Protein AF-A0AAE9PRA8-F1 (afdb_monomer_lite)

Secondary structure (DSSP, 8-state):
-THHHHHHHHHHHHHHHHH--SHHHHHHHHHHHHHHHHH---HHHIIIIITT-GGGHHHHHHHHHHHHHHHHHTTPPPSS---SSGGGGGGG-STTHHHHHHHHHHHHHHHHHHHHHH-------------S--SHHHHHHHHHHTTS-------------

Foldseek 3Di:
DQLLLLLLLLLLLLLCLVQPDDPVSNVQSVVQSVCCAAVVDCVCSCVVPCVVFVVLVVLSVVLSVVLVVQCVVVVQDFQDDDRHHPVSLVRRPDPCSVSNVVSSVSSSNSSSVCCNVVPGPPPPDDDPPPDPPPPPVVVVVVVVVVPDPPDDDDDDDDDDD

pLDDT: mean 77.86, std 20.16, range [32.25, 95.75]

InterPro domains:
  IPR036259 MFS transporter superfamily [SSF103473] (8-128)
  IPR050558 Phosphotransferase System Sugar-Specific Components [PTHR30175] (1-130)

Organism: Paenibacillus polymyxa (NCBI:txid1406)

Structure (mmCIF, N/CA/C/O backbone):
data_AF-A0AAE9PRA8-F1
#
_entry.id   AF-A0AAE9PRA8-F1
#
loop_
_atom_site.group_PDB
_atom_site.id
_atom_site.type_symbol
_atom_site.label_atom_id
_atom_site.label_alt_id
_atom_site.label_comp_id
_atom_site.label_asym_id
_atom_site.label_entity_id
_atom_site.label_seq_id
_atom_site.pdbx_PDB_ins_code
_atom_site.Cartn_x
_atom_site.Cartn_y
_atom_site.Cartn_z
_atom_site.occupancy
_atom_site.B_iso_or_equiv
_atom_site.auth_seq_id
_atom_site.auth_comp_id
_atom_site.auth_asym_id
_atom_site.auth_atom_id
_atom_site.pdbx_PDB_model_num
ATOM 1 N N . MET A 1 1 ? 10.529 -6.399 -6.259 1.00 77.62 1 MET A N 1
ATOM 2 C CA . MET A 1 1 ? 10.956 -4.999 -6.008 1.00 77.62 1 MET A CA 1
ATOM 3 C C . MET A 1 1 ? 10.429 -4.559 -4.649 1.00 77.62 1 MET A C 1
ATOM 5 O O . MET A 1 1 ? 9.271 -4.841 -4.365 1.00 77.62 1 MET A O 1
ATOM 9 N N . TRP A 1 2 ? 11.243 -3.905 -3.815 1.00 82.50 2 TRP A N 1
ATOM 10 C CA . TRP A 1 2 ? 10.888 -3.576 -2.422 1.00 82.50 2 TRP A CA 1
ATOM 11 C C . TRP A 1 2 ? 9.671 -2.641 -2.296 1.00 82.50 2 TRP A C 1
ATOM 13 O O . TRP A 1 2 ? 8.846 -2.818 -1.404 1.00 82.50 2 TRP A O 1
ATOM 23 N N . VAL A 1 3 ? 9.508 -1.708 -3.240 1.00 87.56 3 VAL A N 1
ATOM 24 C CA . VAL A 1 3 ? 8.434 -0.701 -3.228 1.00 87.56 3 VAL A CA 1
ATOM 25 C C . VAL A 1 3 ? 7.022 -1.310 -3.270 1.00 87.56 3 VAL A C 1
ATOM 27 O O . VAL A 1 3 ? 6.061 -0.672 -2.872 1.00 87.56 3 VAL A O 1
ATOM 30 N N . MET A 1 4 ? 6.853 -2.563 -3.710 1.00 90.88 4 MET A N 1
ATOM 31 C CA . MET A 1 4 ? 5.522 -3.188 -3.744 1.00 90.88 4 MET A CA 1
ATOM 32 C C . MET A 1 4 ? 4.983 -3.515 -2.354 1.00 90.88 4 MET A C 1
ATOM 34 O O . MET A 1 4 ? 3.768 -3.505 -2.166 1.00 90.88 4 MET A O 1
ATOM 38 N N . GLY A 1 5 ? 5.864 -3.752 -1.376 1.00 91.31 5 GLY A N 1
ATOM 39 C CA . GLY A 1 5 ? 5.463 -3.998 0.010 1.00 91.31 5 GLY A CA 1
ATOM 40 C C . GLY A 1 5 ? 4.891 -2.753 0.692 1.00 91.31 5 GLY A C 1
ATOM 41 O O . GLY A 1 5 ? 3.954 -2.860 1.478 1.00 91.31 5 GLY A O 1
ATOM 42 N N . THR A 1 6 ? 5.384 -1.561 0.354 1.00 92.00 6 THR A N 1
ATOM 43 C CA . THR A 1 6 ? 4.848 -0.304 0.899 1.00 92.00 6 THR A CA 1
ATOM 44 C C . THR A 1 6 ? 3.493 0.038 0.275 1.00 92.00 6 THR A C 1
ATOM 46 O O . THR A 1 6 ? 2.578 0.449 0.983 1.00 92.00 6 THR A O 1
ATOM 49 N N . TYR A 1 7 ? 3.292 -0.235 -1.019 1.00 93.06 7 TYR A N 1
ATOM 50 C CA . TYR A 1 7 ? 1.962 -0.145 -1.633 1.00 93.06 7 TYR A CA 1
ATOM 51 C C . TYR A 1 7 ? 0.985 -1.186 -1.067 1.00 93.06 7 TYR A C 1
ATOM 53 O O . TYR A 1 7 ? -0.191 -0.882 -0.878 1.00 93.06 7 TYR A O 1
ATOM 61 N N . ALA A 1 8 ? 1.458 -2.381 -0.703 1.00 94.56 8 ALA A N 1
ATOM 62 C CA . ALA A 1 8 ? 0.638 -3.374 -0.007 1.00 94.56 8 ALA A CA 1
ATOM 63 C C . ALA A 1 8 ? 0.164 -2.863 1.368 1.00 94.56 8 ALA A C 1
ATOM 65 O O . ALA A 1 8 ? -1.005 -3.018 1.722 1.00 94.56 8 ALA A O 1
ATOM 66 N N . GLN A 1 9 ? 1.034 -2.174 2.118 1.00 93.38 9 GLN A N 1
ATOM 67 C CA . GLN A 1 9 ? 0.670 -1.501 3.374 1.00 93.38 9 GLN A CA 1
ATOM 68 C C . GLN A 1 9 ? -0.420 -0.439 3.169 1.00 93.38 9 GLN A C 1
ATOM 70 O O . GLN A 1 9 ? -1.373 -0.374 3.948 1.00 93.38 9 GLN A O 1
ATOM 75 N N . MET A 1 10 ? -0.324 0.353 2.098 1.00 94.00 10 MET A N 1
ATOM 76 C CA . MET A 1 10 ? -1.370 1.312 1.720 1.00 94.00 10 MET A CA 1
ATOM 77 C C . MET A 1 10 ? -2.682 0.583 1.374 1.00 94.00 10 MET A C 1
ATOM 79 O O . MET A 1 10 ? -3.748 0.981 1.837 1.00 94.00 10 MET A O 1
ATOM 83 N N . GLY A 1 11 ? -2.618 -0.537 0.649 1.00 93.81 11 GLY A N 1
ATOM 84 C CA . GLY A 1 11 ? -3.783 -1.386 0.377 1.00 93.81 11 GLY A CA 1
ATOM 85 C C . GLY A 1 11 ? -4.446 -1.932 1.640 1.00 93.81 11 GLY A C 1
ATOM 86 O O . GLY A 1 11 ? -5.670 -1.922 1.748 1.00 93.81 11 GLY A O 1
ATOM 87 N N . VAL A 1 12 ? -3.663 -2.326 2.644 1.00 94.19 12 VAL A N 1
ATOM 88 C CA . VAL A 1 12 ? -4.204 -2.701 3.957 1.00 94.19 12 VAL A CA 1
ATOM 89 C C . VAL A 1 12 ? -4.916 -1.530 4.628 1.00 94.19 12 VAL A C 1
ATOM 91 O O . VAL A 1 12 ? -6.031 -1.715 5.111 1.00 94.19 12 VAL A O 1
ATOM 94 N N . ALA A 1 13 ? -4.324 -0.332 4.639 1.00 93.12 13 ALA A N 1
ATOM 95 C CA . ALA A 1 13 ? -4.971 0.855 5.204 1.00 93.12 13 ALA A CA 1
ATOM 96 C C . ALA A 1 13 ? -6.310 1.161 4.502 1.00 93.12 13 ALA A C 1
ATOM 98 O O . ALA A 1 13 ? -7.318 1.412 5.163 1.00 93.12 13 ALA A O 1
ATOM 99 N N . LEU A 1 14 ? -6.360 1.024 3.174 1.00 94.69 14 LEU A N 1
ATOM 100 C CA . LEU A 1 14 ? -7.593 1.156 2.396 1.00 94.69 14 LEU A CA 1
ATOM 101 C C . LEU A 1 14 ? -8.627 0.067 2.742 1.00 94.69 14 LEU A C 1
ATOM 103 O O . LEU A 1 14 ? -9.808 0.364 2.932 1.00 94.69 14 LEU A O 1
ATOM 107 N N . GLY A 1 15 ? -8.194 -1.189 2.880 1.00 93.00 15 GLY A N 1
ATOM 108 C CA . GLY A 1 15 ? -9.060 -2.297 3.288 1.00 93.00 15 GLY A CA 1
ATOM 109 C C . GLY A 1 15 ? -9.658 -2.094 4.684 1.00 93.00 15 GLY A C 1
ATOM 110 O O . GLY A 1 15 ? -10.845 -2.352 4.896 1.00 93.00 15 GLY A O 1
ATOM 111 N N . ILE A 1 16 ? -8.868 -1.562 5.623 1.00 91.44 16 ILE A N 1
ATOM 112 C CA . ILE A 1 16 ? -9.327 -1.200 6.971 1.00 91.44 16 ILE A CA 1
ATOM 113 C C . ILE A 1 16 ? -10.340 -0.065 6.906 1.00 91.44 16 ILE A C 1
ATOM 115 O O . ILE A 1 16 ? -11.380 -0.161 7.548 1.00 91.44 16 ILE A O 1
ATOM 119 N N . PHE A 1 17 ? -10.094 0.978 6.111 1.00 92.56 17 PHE A N 1
ATOM 120 C CA . PHE A 1 17 ? -11.048 2.076 5.939 1.00 92.56 17 PHE A CA 1
ATOM 121 C C . PHE A 1 17 ? -12.438 1.578 5.501 1.00 92.56 17 PHE A C 1
ATOM 123 O O . PHE A 1 17 ? -13.455 2.017 6.047 1.00 92.56 17 PHE A O 1
ATOM 130 N N . ILE A 1 18 ? -12.484 0.620 4.570 1.00 92.38 18 ILE A N 1
ATOM 131 C CA . ILE A 1 18 ? -13.737 0.031 4.075 1.00 92.38 18 ILE A CA 1
ATOM 132 C C . ILE A 1 18 ? -14.394 -0.855 5.143 1.00 92.38 18 ILE A C 1
ATOM 134 O O . ILE A 1 18 ? -15.606 -0.780 5.355 1.00 92.38 18 ILE A O 1
ATOM 138 N N . LYS A 1 19 ? -13.609 -1.699 5.820 1.00 89.44 19 LYS A N 1
ATOM 139 C CA . LYS A 1 19 ? -14.121 -2.738 6.726 1.00 89.44 19 LYS A CA 1
ATOM 140 C C . LYS A 1 19 ? -14.400 -2.244 8.152 1.00 89.44 19 LYS A C 1
ATOM 142 O O . LYS A 1 19 ? -15.236 -2.837 8.835 1.00 89.44 19 LYS A O 1
ATOM 147 N N . ALA A 1 20 ? -13.729 -1.188 8.609 1.00 87.62 20 ALA A N 1
ATOM 148 C CA . ALA A 1 20 ? -13.871 -0.659 9.962 1.00 87.62 20 ALA A CA 1
ATOM 149 C C . ALA A 1 20 ? -15.305 -0.203 10.249 1.00 87.62 20 ALA A C 1
ATOM 151 O O . ALA A 1 20 ? -16.046 0.203 9.353 1.00 87.62 20 ALA A O 1
ATOM 152 N N . LYS A 1 21 ? -15.699 -0.233 11.523 1.00 84.00 21 LYS A N 1
ATOM 153 C CA . LYS A 1 21 ? -16.986 0.319 11.983 1.00 84.00 21 LYS A CA 1
ATOM 154 C C . LYS A 1 21 ? -16.804 1.671 12.668 1.00 84.00 21 LYS A C 1
ATOM 156 O O . LYS A 1 21 ? -17.557 2.603 12.397 1.00 84.00 21 LYS A O 1
ATOM 161 N N . GLU A 1 22 ? -15.749 1.795 13.465 1.00 86.19 22 GLU A N 1
ATOM 162 C CA . GLU A 1 22 ? -15.428 2.998 14.229 1.00 86.19 22 GLU A CA 1
ATOM 163 C C . GLU A 1 22 ? -14.964 4.162 13.346 1.00 86.19 22 GLU A C 1
ATOM 165 O O . GLU A 1 22 ? -14.036 4.024 12.543 1.00 86.19 22 GLU A O 1
ATOM 170 N N . ARG A 1 23 ? -15.551 5.351 13.548 1.00 84.25 23 ARG A N 1
ATOM 171 C CA . ARG A 1 23 ? -15.187 6.566 12.791 1.00 84.25 23 ARG A CA 1
ATOM 172 C C . ARG A 1 23 ? -13.714 6.938 12.947 1.00 84.25 23 ARG A C 1
ATOM 174 O O . ARG A 1 23 ? -13.066 7.241 11.953 1.00 84.25 23 ARG A O 1
ATOM 181 N N . ASN A 1 24 ? -13.174 6.855 14.162 1.00 84.88 24 ASN A N 1
ATOM 182 C CA . ASN A 1 24 ? -11.774 7.205 14.421 1.00 84.88 24 ASN A CA 1
ATOM 183 C C . ASN A 1 24 ? -10.803 6.297 13.657 1.00 84.88 24 ASN A C 1
ATOM 185 O O . ASN A 1 24 ? -9.810 6.773 13.115 1.00 84.88 24 ASN A O 1
ATOM 189 N N . GLN A 1 25 ? -11.102 4.997 13.576 1.00 86.19 25 GLN A N 1
ATOM 190 C CA . GLN A 1 25 ? -10.267 4.060 12.828 1.00 86.19 25 GLN A CA 1
ATOM 191 C C . GLN A 1 25 ? -10.350 4.314 11.321 1.00 86.19 25 GLN A C 1
ATOM 193 O O . GLN A 1 25 ? -9.323 4.283 10.649 1.00 86.19 25 GLN A O 1
ATOM 198 N N . LYS A 1 26 ? -11.546 4.622 10.798 1.00 87.88 26 LYS A N 1
ATOM 199 C CA . LYS A 1 26 ? -11.727 4.994 9.387 1.00 87.88 26 LYS A CA 1
ATOM 200 C C . LYS A 1 26 ? -10.935 6.239 9.018 1.00 87.88 26 LYS A C 1
ATOM 202 O O . LYS A 1 26 ? -10.175 6.197 8.056 1.00 87.88 26 LYS A O 1
ATOM 207 N N . SER A 1 27 ? -11.090 7.321 9.780 1.00 88.50 27 SER A N 1
ATOM 208 C CA . SER A 1 27 ? -10.387 8.578 9.510 1.00 88.50 27 SER A CA 1
ATOM 209 C C . SER A 1 27 ? -8.873 8.395 9.575 1.00 88.50 27 SER A C 1
ATOM 211 O O . SER A 1 27 ? -8.163 8.846 8.679 1.00 88.50 27 SER A O 1
ATOM 213 N N . PHE A 1 28 ? -8.378 7.658 10.576 1.00 90.38 28 PHE A N 1
ATOM 214 C CA . PHE A 1 28 ? -6.954 7.354 10.693 1.00 90.38 28 PHE A CA 1
ATOM 215 C C . PHE A 1 28 ? -6.444 6.507 9.517 1.00 90.38 28 PHE A C 1
ATOM 217 O O . PHE A 1 28 ? -5.444 6.855 8.892 1.00 90.38 28 PHE A O 1
ATOM 224 N N . ALA A 1 29 ? -7.142 5.427 9.163 1.00 89.88 29 ALA A N 1
ATOM 225 C CA . ALA A 1 29 ? -6.755 4.562 8.050 1.00 89.88 29 ALA A CA 1
ATOM 226 C C . ALA A 1 29 ? -6.753 5.312 6.706 1.00 89.88 29 ALA A C 1
ATOM 228 O O . ALA A 1 29 ? -5.833 5.152 5.909 1.00 89.88 29 ALA A O 1
ATOM 229 N N . LEU A 1 30 ? -7.732 6.191 6.483 1.00 92.50 30 LEU A N 1
ATOM 230 C CA . LEU A 1 30 ? -7.809 7.005 5.273 1.00 92.50 30 LEU A CA 1
ATOM 231 C C . LEU A 1 30 ? -6.696 8.062 5.216 1.00 92.50 30 LEU A C 1
ATOM 233 O O . LEU A 1 30 ? -6.034 8.205 4.190 1.00 92.50 30 LEU A O 1
ATOM 237 N N . SER A 1 31 ? -6.453 8.773 6.319 1.00 91.38 31 SER A N 1
ATOM 238 C CA . SER A 1 31 ? -5.402 9.795 6.406 1.00 91.38 31 SER A CA 1
ATOM 239 C C . SER A 1 31 ? -4.008 9.193 6.196 1.00 91.38 31 SER A C 1
ATOM 241 O O . SER A 1 31 ? -3.205 9.698 5.405 1.00 91.38 31 SER A O 1
ATOM 243 N N . THR A 1 32 ? -3.740 8.052 6.833 1.00 90.56 32 THR A N 1
ATOM 244 C CA . THR A 1 32 ? -2.470 7.328 6.680 1.00 90.56 32 THR A CA 1
ATOM 245 C C . THR A 1 32 ? -2.306 6.717 5.291 1.00 90.56 32 THR A C 1
ATOM 247 O O . THR A 1 32 ? -1.202 6.760 4.752 1.00 90.56 32 THR A O 1
ATOM 250 N N . PHE A 1 33 ? -3.386 6.238 4.665 1.00 92.06 33 PHE A N 1
ATOM 251 C CA . PHE A 1 33 ? -3.386 5.822 3.262 1.00 92.06 33 PHE A CA 1
ATOM 252 C C . PHE A 1 33 ? -2.984 6.968 2.324 1.00 92.06 33 PHE A C 1
ATOM 254 O O . PHE A 1 33 ? -2.049 6.811 1.539 1.00 92.06 33 PHE A O 1
ATOM 261 N N . PHE A 1 34 ? -3.639 8.130 2.429 1.00 90.44 34 PHE A N 1
ATOM 262 C CA . PHE A 1 34 ? -3.313 9.289 1.592 1.00 90.44 34 PHE A CA 1
ATOM 263 C C . PHE A 1 34 ? -1.886 9.781 1.822 1.00 90.44 34 PHE A C 1
ATOM 265 O O . PHE A 1 34 ? -1.169 10.059 0.862 1.00 90.44 34 PHE A O 1
ATOM 272 N N . THR A 1 35 ? -1.450 9.831 3.080 1.00 89.88 35 THR A N 1
ATOM 273 C CA . THR A 1 35 ? -0.079 10.214 3.434 1.00 89.88 35 THR A CA 1
ATOM 274 C C . THR A 1 35 ? 0.940 9.236 2.845 1.00 89.88 35 THR A C 1
ATOM 276 O O . THR A 1 35 ? 1.930 9.665 2.257 1.00 89.88 35 THR A O 1
ATOM 279 N N . GLY A 1 36 ? 0.679 7.928 2.922 1.00 89.19 36 GLY A N 1
ATOM 280 C CA . GLY A 1 36 ? 1.535 6.908 2.321 1.00 89.19 36 GLY A CA 1
ATOM 281 C C . GLY A 1 36 ? 1.612 7.034 0.799 1.00 89.19 36 GLY A C 1
ATOM 282 O O . GLY A 1 36 ? 2.703 7.003 0.238 1.00 89.19 36 GLY A O 1
ATOM 283 N N . ILE A 1 37 ? 0.479 7.239 0.125 1.00 89.44 37 ILE A N 1
ATOM 284 C CA . ILE A 1 37 ? 0.439 7.372 -1.337 1.00 89.44 37 ILE A CA 1
ATOM 285 C C . ILE A 1 37 ? 1.152 8.647 -1.794 1.00 89.44 37 ILE A C 1
ATOM 287 O O . ILE A 1 37 ? 1.988 8.585 -2.690 1.00 89.44 37 ILE A O 1
ATOM 291 N N . VAL A 1 38 ? 0.844 9.801 -1.200 1.00 87.69 38 VAL A N 1
ATOM 292 C CA . VAL A 1 38 ? 1.367 11.094 -1.668 1.00 87.69 38 VAL A CA 1
ATOM 293 C C . VAL A 1 38 ? 2.812 11.302 -1.228 1.00 87.69 38 VAL A C 1
ATOM 295 O O . VAL A 1 38 ? 3.668 11.598 -2.059 1.00 87.69 38 VAL A O 1
ATOM 298 N N . ALA A 1 39 ? 3.080 11.143 0.067 1.00 86.00 39 ALA A N 1
ATOM 299 C CA . ALA A 1 39 ? 4.371 11.473 0.659 1.00 86.00 39 ALA A CA 1
ATOM 300 C C . ALA A 1 39 ? 5.324 10.275 0.738 1.00 86.00 39 ALA A C 1
ATOM 302 O O . ALA A 1 39 ? 6.515 10.471 0.960 1.00 86.00 39 ALA A O 1
ATOM 303 N N . GLY A 1 40 ? 4.830 9.043 0.585 1.00 83.94 40 GLY A N 1
ATOM 304 C CA . GLY A 1 40 ? 5.676 7.857 0.718 1.00 83.94 40 GLY A CA 1
ATOM 305 C C . GLY A 1 40 ? 6.004 7.441 2.143 1.00 83.94 40 GLY A C 1
ATOM 306 O O . GLY A 1 40 ? 6.795 6.524 2.355 1.00 83.94 40 GLY A O 1
ATOM 307 N N . VAL A 1 41 ? 5.418 8.129 3.118 1.00 84.69 41 VAL A N 1
ATOM 308 C CA . VAL A 1 41 ? 5.711 7.974 4.542 1.00 84.69 41 VAL A CA 1
ATOM 309 C C . VAL A 1 41 ? 4.977 6.733 5.049 1.00 84.69 41 VAL A C 1
ATOM 311 O O . VAL A 1 41 ? 3.749 6.641 4.972 1.00 84.69 41 VAL A O 1
ATOM 314 N N . THR A 1 42 ? 5.730 5.753 5.544 1.00 87.19 42 THR A N 1
ATOM 315 C CA . THR A 1 42 ? 5.198 4.435 5.953 1.00 87.19 42 THR A CA 1
ATOM 316 C C . THR A 1 42 ? 5.135 4.265 7.465 1.00 87.19 42 THR A C 1
ATOM 318 O O . THR A 1 42 ? 4.436 3.381 7.958 1.00 87.19 42 THR A O 1
ATOM 321 N N . GLU A 1 43 ? 5.773 5.162 8.210 1.00 86.25 43 GLU A N 1
ATOM 322 C CA . GLU A 1 43 ? 5.781 5.247 9.664 1.00 86.25 43 GLU A CA 1
ATOM 323 C C . GLU A 1 43 ? 4.372 5.175 10.275 1.00 86.25 43 GLU A C 1
ATOM 325 O O . GLU A 1 43 ? 4.153 4.333 11.153 1.00 86.25 43 GLU A O 1
ATOM 330 N N . PRO A 1 44 ? 3.374 5.960 9.822 1.00 85.50 44 PRO A N 1
ATOM 331 C CA . PRO A 1 44 ? 2.072 5.940 10.470 1.00 85.50 44 PRO A CA 1
ATOM 332 C C . PRO A 1 44 ? 1.282 4.663 10.153 1.00 85.50 44 PRO A C 1
ATOM 334 O O . PRO A 1 44 ? 0.479 4.224 10.973 1.00 85.50 44 PRO A O 1
ATOM 337 N N . ILE A 1 45 ? 1.530 4.019 9.008 1.00 87.69 45 ILE A N 1
ATOM 338 C CA . ILE A 1 45 ? 0.890 2.743 8.669 1.00 87.69 45 ILE A CA 1
ATOM 339 C C . ILE A 1 45 ? 1.549 1.614 9.465 1.00 87.69 45 ILE A C 1
ATOM 341 O O . ILE A 1 45 ? 0.859 0.820 10.105 1.00 87.69 45 ILE A O 1
ATOM 345 N N . LEU A 1 46 ? 2.881 1.560 9.489 1.00 88.44 46 LEU A N 1
ATOM 346 C CA . LEU A 1 46 ? 3.621 0.510 10.182 1.00 88.44 46 LEU A CA 1
ATOM 347 C C . LEU A 1 46 ? 3.315 0.517 11.685 1.00 88.44 46 LEU A C 1
ATOM 349 O O . LEU A 1 46 ? 2.926 -0.512 12.237 1.00 88.44 46 LEU A O 1
ATOM 353 N N . TYR A 1 47 ? 3.422 1.676 12.335 1.00 88.44 47 TYR A N 1
ATOM 354 C CA . TYR A 1 47 ? 3.227 1.785 13.783 1.00 88.44 47 TYR A CA 1
ATOM 355 C C . TYR A 1 47 ? 1.771 2.006 14.202 1.00 88.44 47 TYR A C 1
ATOM 357 O O . TYR A 1 47 ? 1.407 1.673 15.329 1.00 88.44 47 TYR A O 1
ATOM 365 N N . GLY A 1 48 ? 0.932 2.568 13.332 1.00 85.31 48 GLY A N 1
ATOM 366 C CA . GLY A 1 48 ? -0.473 2.833 13.645 1.00 85.31 48 GLY A CA 1
ATOM 367 C C . GLY A 1 48 ? -1.413 1.680 13.304 1.00 85.31 48 GLY A C 1
ATOM 368 O O . GLY A 1 48 ? -2.438 1.503 13.965 1.00 85.31 48 GLY A O 1
ATOM 369 N N . ILE A 1 49 ? -1.069 0.888 12.287 1.00 88.00 49 ILE A N 1
ATOM 370 C CA . ILE A 1 49 ? -1.908 -0.197 11.773 1.00 88.00 49 ILE A CA 1
ATOM 371 C C . ILE A 1 49 ? -1.211 -1.543 11.948 1.00 88.00 49 ILE A C 1
ATOM 373 O O . ILE A 1 49 ? -1.754 -2.424 12.613 1.00 88.00 49 ILE A O 1
ATOM 377 N N . VAL A 1 50 ? -0.016 -1.720 11.385 1.00 88.12 50 VAL A N 1
ATOM 378 C CA . VAL A 1 50 ? 0.586 -3.057 11.248 1.00 88.12 50 VAL A CA 1
ATOM 379 C C . VAL A 1 50 ? 0.939 -3.673 12.601 1.00 88.12 50 VAL A C 1
ATOM 381 O O . VAL A 1 50 ? 0.570 -4.811 12.889 1.00 88.12 50 VAL A O 1
ATOM 384 N N . THR A 1 51 ? 1.586 -2.907 13.477 1.00 86.31 51 THR A N 1
ATOM 385 C CA . THR A 1 51 ? 1.910 -3.349 14.845 1.00 86.31 51 THR A CA 1
ATOM 386 C C . THR A 1 51 ? 0.667 -3.532 15.717 1.00 86.31 51 THR A C 1
ATOM 388 O O . THR A 1 51 ? 0.644 -4.415 16.577 1.00 86.31 51 THR A O 1
ATOM 391 N N . LYS A 1 52 ? -0.376 -2.722 15.494 1.00 84.06 52 LYS A N 1
ATOM 392 C CA . LYS A 1 52 ? -1.638 -2.778 16.242 1.00 84.06 52 LYS A CA 1
ATOM 393 C C . LYS A 1 52 ? -2.463 -4.009 15.864 1.00 84.06 52 LYS A C 1
ATOM 395 O O . LYS A 1 52 ? -3.021 -4.671 16.738 1.00 84.06 52 LYS A O 1
ATOM 400 N N . TYR A 1 53 ? -2.509 -4.342 14.577 1.00 86.31 53 TYR A N 1
ATOM 401 C CA . TYR A 1 53 ? -3.326 -5.415 14.024 1.00 86.31 53 TYR A CA 1
ATOM 402 C C . TYR A 1 53 ? -2.441 -6.520 13.445 1.00 86.31 53 TYR A C 1
ATOM 404 O O . TYR A 1 53 ? -2.149 -6.533 12.252 1.00 86.31 53 TYR A O 1
ATOM 412 N N . LYS A 1 54 ? -2.064 -7.514 14.260 1.00 83.19 54 LYS A N 1
ATOM 413 C CA . LYS A 1 54 ? -1.170 -8.613 13.833 1.00 83.19 54 LYS A CA 1
ATOM 414 C C . LYS A 1 54 ? -1.652 -9.369 12.586 1.00 83.19 54 LYS A C 1
ATOM 416 O O . LYS A 1 54 ? -0.835 -9.828 11.795 1.00 83.19 54 LYS A O 1
ATOM 421 N N . ARG A 1 55 ? -2.969 -9.456 12.362 1.00 84.38 55 ARG A N 1
ATOM 422 C CA . ARG A 1 55 ? -3.537 -10.085 11.154 1.00 84.38 55 ARG A CA 1
ATOM 423 C C . ARG A 1 55 ? -3.256 -9.325 9.860 1.00 84.38 55 ARG A C 1
ATOM 425 O O . ARG A 1 55 ? -3.442 -9.894 8.794 1.00 84.38 55 ARG A O 1
ATOM 432 N N . THR A 1 56 ? -2.791 -8.079 9.928 1.00 88.25 56 THR A N 1
ATOM 433 C CA . THR A 1 56 ? -2.450 -7.286 8.738 1.00 88.25 56 THR A CA 1
ATOM 434 C C . THR A 1 56 ? -1.097 -7.646 8.126 1.00 88.25 56 THR A C 1
ATOM 436 O O . THR A 1 56 ? -0.864 -7.345 6.960 1.00 88.25 56 THR A O 1
ATOM 439 N N . PHE A 1 57 ? -0.225 -8.357 8.847 1.00 90.88 57 PHE A N 1
ATOM 440 C CA . PHE A 1 57 ? 1.062 -8.800 8.302 1.00 90.88 57 PHE A CA 1
ATOM 441 C C . PHE A 1 57 ? 0.894 -9.720 7.090 1.00 90.88 57 PHE A C 1
ATOM 443 O O . PHE A 1 57 ? 1.571 -9.551 6.080 1.00 90.88 57 PHE A O 1
ATOM 450 N N . LEU A 1 58 ? -0.037 -10.671 7.175 1.00 91.12 58 LEU A N 1
ATOM 451 C CA . LEU A 1 58 ? -0.278 -11.638 6.112 1.00 91.12 58 LEU A CA 1
ATOM 452 C C . LEU A 1 58 ? -0.736 -10.982 4.789 1.00 91.12 58 LEU A C 1
ATOM 454 O O . LEU A 1 58 ? -0.098 -11.246 3.770 1.00 91.12 58 LEU A O 1
ATOM 458 N N . PRO A 1 59 ? -1.753 -10.092 4.761 1.00 93.00 59 PRO A N 1
ATOM 459 C CA . PRO A 1 59 ? -2.130 -9.390 3.538 1.00 93.00 59 PRO A CA 1
ATOM 460 C C . PRO A 1 59 ? -1.000 -8.536 2.956 1.00 93.00 59 PRO A C 1
ATOM 462 O O . PRO A 1 59 ? -0.861 -8.504 1.738 1.00 93.00 59 PRO A O 1
ATOM 465 N N . ILE A 1 60 ? -0.160 -7.905 3.789 1.00 93.62 60 ILE A N 1
ATOM 466 C CA . ILE A 1 60 ? 0.990 -7.113 3.312 1.00 93.62 60 ILE A CA 1
ATOM 467 C C . ILE A 1 60 ? 2.000 -7.999 2.586 1.00 93.62 60 ILE A C 1
ATOM 469 O O . ILE A 1 60 ? 2.453 -7.655 1.495 1.00 93.62 60 ILE A O 1
ATOM 473 N N . ILE A 1 61 ? 2.351 -9.140 3.183 1.00 94.38 61 ILE A N 1
ATOM 474 C CA . ILE A 1 61 ? 3.318 -10.074 2.600 1.00 94.38 61 ILE A CA 1
ATOM 475 C C . ILE A 1 61 ? 2.773 -10.632 1.285 1.00 94.38 61 ILE A C 1
ATOM 477 O O . ILE A 1 61 ? 3.487 -10.632 0.286 1.00 94.38 61 ILE A O 1
ATOM 481 N N . ILE A 1 62 ? 1.509 -11.059 1.261 1.00 94.69 62 ILE A N 1
ATOM 482 C CA . ILE A 1 62 ? 0.890 -11.647 0.068 1.00 94.69 62 ILE A CA 1
ATOM 483 C C . ILE A 1 62 ? 0.756 -10.608 -1.052 1.00 94.69 62 ILE A C 1
ATOM 485 O O . ILE A 1 62 ? 1.168 -10.872 -2.181 1.00 94.69 62 ILE A O 1
ATOM 489 N N . GLY A 1 63 ? 0.231 -9.417 -0.757 1.00 93.44 63 GLY A N 1
ATOM 490 C CA . GLY A 1 63 ? 0.086 -8.362 -1.760 1.00 93.44 63 GLY A CA 1
ATOM 491 C C . GLY A 1 63 ? 1.430 -7.869 -2.289 1.00 93.44 63 GLY A C 1
ATOM 492 O O . GLY A 1 63 ? 1.609 -7.746 -3.502 1.00 93.44 63 GLY A O 1
ATOM 493 N N . GLY A 1 64 ? 2.410 -7.692 -1.398 1.00 93.69 64 GLY A N 1
ATOM 494 C CA . GLY A 1 64 ? 3.770 -7.311 -1.768 1.00 93.69 64 GLY A CA 1
ATOM 495 C C . GLY A 1 64 ? 4.480 -8.380 -2.602 1.00 93.69 64 GLY A C 1
ATOM 496 O O . GLY A 1 64 ? 5.156 -8.039 -3.574 1.00 93.69 64 GLY A O 1
ATOM 497 N N . ALA A 1 65 ? 4.296 -9.662 -2.272 1.00 94.94 65 ALA A N 1
ATOM 498 C CA . ALA A 1 65 ? 4.857 -10.778 -3.029 1.00 94.94 65 ALA A CA 1
ATOM 499 C C . ALA A 1 65 ? 4.240 -10.878 -4.427 1.00 94.94 65 ALA A C 1
ATOM 501 O O . ALA A 1 65 ? 4.981 -10.966 -5.402 1.00 94.94 65 ALA A O 1
ATOM 502 N N . ILE A 1 66 ? 2.910 -10.800 -4.549 1.00 95.44 66 ILE A N 1
ATOM 503 C CA . ILE A 1 66 ? 2.232 -10.909 -5.849 1.00 95.44 66 ILE A CA 1
ATOM 504 C C . ILE A 1 66 ? 2.528 -9.687 -6.725 1.00 95.44 66 ILE A C 1
ATOM 506 O O . ILE A 1 66 ? 2.922 -9.847 -7.880 1.00 95.44 66 ILE A O 1
ATOM 510 N N . GLY A 1 67 ? 2.425 -8.471 -6.181 1.00 92.88 67 GLY A N 1
ATOM 511 C CA . GLY A 1 67 ? 2.784 -7.253 -6.913 1.00 92.88 67 GLY A CA 1
ATOM 512 C C . GLY A 1 67 ? 4.261 -7.237 -7.312 1.00 92.88 67 GLY A C 1
ATOM 513 O O . GLY A 1 67 ? 4.605 -6.881 -8.438 1.00 92.88 67 GLY A O 1
ATOM 514 N N . GLY A 1 68 ? 5.140 -7.687 -6.412 1.00 91.81 68 GLY A N 1
ATOM 515 C CA . GLY A 1 68 ? 6.577 -7.808 -6.647 1.00 91.81 68 GLY A CA 1
ATOM 516 C C . GLY A 1 68 ? 6.947 -8.859 -7.694 1.00 91.81 68 GLY A C 1
ATOM 517 O O . GLY A 1 68 ? 7.853 -8.612 -8.493 1.00 91.81 68 GLY A O 1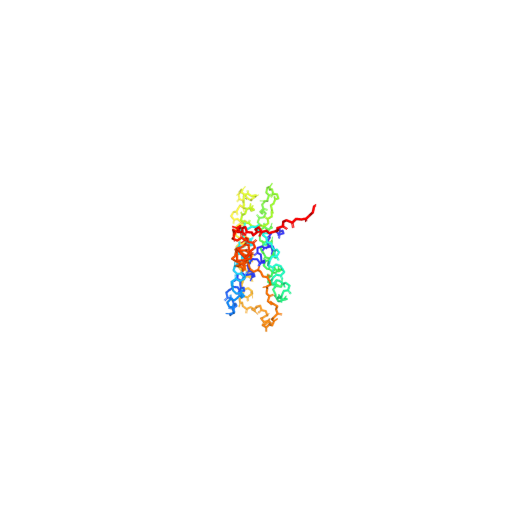
ATOM 518 N N . ALA A 1 69 ? 6.255 -9.998 -7.705 1.00 94.00 69 ALA A N 1
ATOM 519 C CA . ALA A 1 69 ? 6.429 -11.052 -8.697 1.00 94.00 69 ALA A CA 1
ATOM 520 C C . ALA A 1 69 ? 5.948 -10.597 -10.078 1.00 94.00 69 ALA A C 1
ATOM 522 O O . ALA A 1 69 ? 6.652 -10.820 -11.059 1.00 94.00 69 ALA A O 1
ATOM 523 N N . LEU A 1 70 ? 4.814 -9.889 -10.153 1.00 93.56 70 LEU A N 1
ATOM 524 C CA . LEU A 1 70 ? 4.261 -9.380 -11.410 1.00 93.56 70 LEU A CA 1
ATOM 525 C C . LEU A 1 70 ? 5.236 -8.424 -12.110 1.00 93.56 70 LEU A C 1
ATOM 527 O O . LEU A 1 70 ? 5.617 -8.646 -13.255 1.00 93.56 70 LEU A O 1
ATOM 531 N N . ILE A 1 71 ? 5.701 -7.387 -11.411 1.00 92.38 71 ILE A N 1
ATOM 532 C CA . ILE A 1 71 ? 6.646 -6.418 -11.993 1.00 92.38 71 ILE A CA 1
ATOM 533 C C . ILE A 1 71 ? 8.027 -7.026 -12.265 1.00 92.38 71 ILE A C 1
ATOM 535 O O . ILE A 1 71 ? 8.727 -6.571 -13.167 1.00 92.38 71 ILE A O 1
ATOM 539 N N . GLY A 1 72 ? 8.424 -8.037 -11.483 1.00 90.56 72 GLY A N 1
ATOM 540 C CA . GLY A 1 72 ? 9.673 -8.765 -11.685 1.00 90.56 72 GLY A CA 1
ATOM 541 C C . GLY A 1 72 ? 9.619 -9.611 -12.953 1.00 90.56 72 GLY A C 1
ATOM 542 O O . GLY A 1 72 ? 10.542 -9.555 -13.761 1.00 90.56 72 GLY A O 1
ATOM 543 N N . ALA A 1 73 ? 8.509 -10.323 -13.164 1.00 91.50 73 ALA A N 1
ATOM 544 C CA . ALA A 1 73 ? 8.262 -11.109 -14.368 1.00 91.50 73 ALA A CA 1
ATOM 545 C C . ALA A 1 73 ? 8.157 -10.228 -15.622 1.00 91.50 73 ALA A C 1
ATOM 547 O O . ALA A 1 73 ? 8.676 -10.587 -16.673 1.00 91.50 73 ALA A O 1
ATOM 548 N N . LEU A 1 74 ? 7.549 -9.045 -15.499 1.00 90.00 74 LEU A N 1
ATOM 549 C CA . LEU A 1 74 ? 7.425 -8.063 -16.583 1.00 90.00 74 LEU A CA 1
ATOM 550 C C . LEU A 1 74 ? 8.697 -7.222 -16.801 1.00 90.00 74 LEU A C 1
ATOM 552 O O . LEU A 1 74 ? 8.688 -6.301 -17.616 1.00 90.00 74 LEU A O 1
ATOM 556 N N . GLN A 1 75 ? 9.780 -7.518 -16.071 1.00 88.25 75 GLN A N 1
ATOM 557 C CA . GLN A 1 75 ? 11.081 -6.846 -16.169 1.00 88.25 75 GLN A CA 1
ATOM 558 C C . GLN A 1 75 ? 10.984 -5.311 -16.105 1.00 88.25 75 GLN A C 1
ATOM 560 O O . GLN A 1 75 ? 11.668 -4.596 -16.845 1.00 88.25 75 GLN A O 1
ATOM 565 N N . VAL A 1 76 ? 10.134 -4.795 -15.211 1.00 88.31 76 VAL A N 1
ATOM 566 C CA . VAL A 1 76 ? 9.976 -3.351 -14.995 1.00 88.31 76 VAL A CA 1
ATOM 567 C C . VAL A 1 76 ? 11.312 -2.748 -14.567 1.00 88.31 76 VAL A C 1
ATOM 569 O O . VAL A 1 76 ? 11.934 -3.204 -13.604 1.00 88.31 76 VAL A O 1
ATOM 572 N N . LYS A 1 77 ? 11.750 -1.703 -15.275 1.00 84.62 77 LYS A N 1
ATOM 573 C CA . LYS A 1 77 ? 1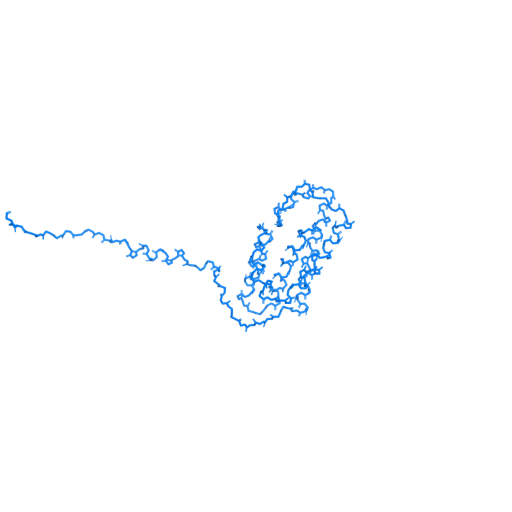3.024 -1.029 -15.005 1.00 84.62 77 LYS A CA 1
ATOM 574 C C . LYS A 1 77 ? 12.809 0.234 -14.183 1.00 84.62 77 LYS A C 1
ATOM 576 O O . LYS A 1 77 ? 11.957 1.056 -14.504 1.00 84.62 77 LYS A O 1
ATOM 581 N N . GLN A 1 78 ? 13.628 0.382 -13.149 1.00 85.31 78 GLN A N 1
ATOM 582 C CA . GLN A 1 78 ? 13.740 1.598 -12.356 1.00 85.31 78 GLN A CA 1
ATOM 583 C C . GLN A 1 78 ? 15.019 2.329 -12.773 1.00 85.31 78 GLN A C 1
ATOM 585 O O . GLN A 1 78 ? 16.103 1.750 -12.697 1.00 85.31 78 GLN A O 1
ATOM 590 N N . TYR A 1 79 ? 14.903 3.577 -13.223 1.00 85.75 79 TYR A N 1
ATOM 591 C CA . TYR A 1 79 ? 16.040 4.355 -13.732 1.00 85.75 79 TYR A CA 1
ATOM 592 C C . TYR A 1 79 ? 16.769 5.144 -12.640 1.00 85.75 79 TYR A C 1
ATOM 594 O O . TYR A 1 79 ? 17.945 5.461 -12.790 1.00 85.75 79 TYR A O 1
ATOM 602 N N . ALA A 1 80 ? 16.088 5.443 -11.533 1.00 86.62 80 ALA A N 1
ATOM 603 C CA . ALA A 1 80 ? 16.656 6.139 -10.384 1.00 86.62 80 ALA A CA 1
ATOM 604 C C . ALA A 1 80 ? 16.042 5.620 -9.081 1.00 86.62 80 ALA A C 1
ATOM 606 O O . ALA A 1 80 ? 14.878 5.222 -9.045 1.00 86.62 80 ALA A O 1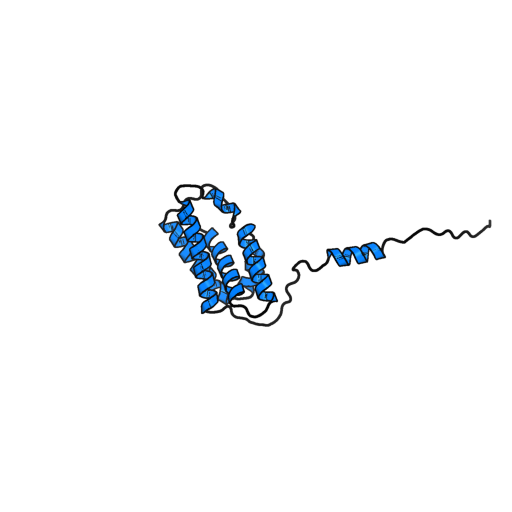
ATOM 607 N N . PHE A 1 81 ? 16.810 5.631 -7.993 1.00 83.31 81 PHE A N 1
ATOM 608 C CA . PHE A 1 81 ? 16.277 5.286 -6.679 1.00 83.31 81 PHE A CA 1
ATOM 609 C C . PHE A 1 81 ? 15.290 6.362 -6.203 1.00 83.31 81 PHE A C 1
ATOM 611 O O . PHE A 1 81 ? 15.595 7.550 -6.246 1.00 83.31 81 PHE A O 1
ATOM 618 N N . ALA A 1 82 ? 14.120 5.939 -5.727 1.00 84.12 82 ALA A N 1
ATOM 619 C CA . ALA A 1 82 ? 13.128 6.802 -5.101 1.00 84.12 82 ALA A CA 1
ATOM 620 C C . ALA A 1 82 ? 12.449 6.064 -3.950 1.00 84.12 82 ALA A C 1
ATOM 622 O O . ALA A 1 82 ? 12.286 4.841 -3.991 1.00 84.12 82 ALA A O 1
ATOM 623 N N . PHE A 1 83 ? 12.034 6.826 -2.941 1.00 81.38 83 PHE A N 1
ATOM 624 C CA . PHE A 1 83 ? 11.152 6.323 -1.897 1.00 81.38 83 PHE A CA 1
ATOM 625 C C . PHE A 1 83 ? 9.779 5.989 -2.480 1.00 81.38 83 PHE A C 1
ATOM 627 O O . PHE A 1 83 ? 9.399 6.514 -3.523 1.00 81.38 83 PHE A O 1
ATOM 634 N N . ALA A 1 84 ? 9.047 5.091 -1.821 1.00 78.56 84 ALA A N 1
ATOM 635 C CA . ALA A 1 84 ? 7.687 4.746 -2.222 1.00 78.56 84 ALA A CA 1
ATOM 636 C C . ALA A 1 84 ? 6.785 5.988 -2.280 1.00 78.56 84 ALA A C 1
ATOM 638 O O . ALA A 1 84 ? 7.058 6.954 -1.588 1.00 78.56 84 ALA A O 1
ATOM 639 N N . GLY A 1 85 ? 5.717 5.968 -3.079 1.00 83.75 85 GLY A N 1
ATOM 640 C CA . GLY A 1 85 ? 4.770 7.082 -3.207 1.00 83.75 85 GLY A CA 1
ATOM 641 C C . GLY A 1 85 ? 4.663 7.626 -4.633 1.00 83.75 85 GLY A C 1
ATOM 642 O O . GLY A 1 85 ? 5.385 7.211 -5.541 1.00 83.75 85 GLY A O 1
ATOM 643 N N . VAL A 1 86 ? 3.751 8.574 -4.847 1.00 86.31 86 VAL A N 1
ATOM 644 C CA . VAL A 1 86 ? 3.473 9.169 -6.169 1.00 86.31 86 VAL A CA 1
ATOM 645 C C . VAL A 1 86 ? 4.714 9.847 -6.752 1.00 86.31 86 VAL A C 1
ATOM 647 O O . VAL A 1 86 ? 4.953 9.780 -7.957 1.00 86.31 86 VAL A O 1
ATOM 650 N N . LEU A 1 87 ? 5.568 10.410 -5.898 1.00 85.44 87 LEU A N 1
ATOM 651 C CA . LEU A 1 87 ? 6.832 11.024 -6.308 1.00 85.44 87 LEU A CA 1
ATOM 652 C C . LEU A 1 87 ? 7.843 10.020 -6.895 1.00 85.44 87 LEU A C 1
ATOM 654 O O . LEU A 1 87 ? 8.800 10.434 -7.543 1.00 85.44 87 LEU A O 1
ATOM 658 N N . ALA A 1 88 ? 7.627 8.710 -6.731 1.00 84.69 88 ALA A N 1
ATOM 659 C CA . ALA A 1 88 ? 8.470 7.671 -7.320 1.00 84.69 88 ALA A CA 1
ATOM 660 C C . ALA A 1 88 ? 8.205 7.459 -8.817 1.00 84.69 88 ALA A C 1
ATOM 662 O O . ALA A 1 88 ? 9.069 6.947 -9.528 1.00 84.69 88 ALA A O 1
ATOM 663 N N . PHE A 1 89 ? 7.019 7.826 -9.310 1.00 86.06 89 PHE A N 1
ATOM 664 C CA . PHE A 1 89 ? 6.553 7.510 -10.665 1.00 86.06 89 PHE A CA 1
ATOM 665 C C . PHE A 1 89 ? 7.488 8.023 -11.774 1.00 86.06 89 PHE A C 1
ATOM 667 O O . PHE A 1 89 ? 7.772 7.241 -12.684 1.00 86.06 89 PHE A O 1
ATOM 674 N N . PRO A 1 90 ? 8.049 9.251 -11.696 1.00 87.94 90 PRO A N 1
ATOM 675 C CA . PRO A 1 90 ? 9.055 9.739 -12.642 1.00 87.94 90 PRO A CA 1
ATOM 676 C C . PRO A 1 90 ? 10.262 8.813 -12.821 1.00 87.94 90 PRO A C 1
ATOM 678 O O . PRO A 1 90 ? 10.820 8.739 -13.910 1.00 87.94 90 PRO A O 1
ATOM 681 N N . THR A 1 91 ? 10.646 8.049 -11.794 1.00 86.75 91 THR A N 1
ATOM 682 C CA . THR A 1 91 ? 11.807 7.144 -11.879 1.00 86.75 91 THR A CA 1
ATOM 683 C C . THR A 1 91 ? 11.548 5.880 -12.704 1.00 86.75 91 THR A C 1
ATOM 685 O O . THR A 1 91 ? 12.491 5.162 -13.041 1.00 86.75 91 THR A O 1
ATOM 688 N N . PHE A 1 92 ? 10.286 5.632 -13.060 1.00 85.12 92 PHE A N 1
ATOM 689 C CA . PHE A 1 92 ? 9.832 4.523 -13.901 1.00 85.12 92 PHE A CA 1
ATOM 690 C C . PHE A 1 92 ? 9.366 4.987 -15.288 1.00 85.12 92 PHE A C 1
ATOM 692 O O . PHE A 1 92 ? 8.848 4.171 -16.051 1.00 85.12 92 PHE A O 1
ATOM 699 N N . PHE A 1 93 ? 9.514 6.277 -15.629 1.00 85.69 93 PHE A N 1
ATOM 700 C CA . PHE A 1 93 ? 9.125 6.785 -16.946 1.00 85.69 93 PHE A CA 1
ATOM 701 C C . PHE A 1 93 ? 9.953 6.112 -18.042 1.00 85.69 93 PHE A C 1
ATOM 703 O O . PHE A 1 93 ? 11.162 6.299 -18.154 1.00 85.69 93 PHE A O 1
ATOM 710 N N . GLY A 1 94 ? 9.272 5.303 -18.848 1.00 84.56 94 GLY A N 1
ATOM 711 C CA . GLY A 1 94 ? 9.856 4.492 -19.904 1.00 84.56 94 GLY A CA 1
ATOM 712 C C . GLY A 1 94 ? 8.818 3.531 -20.477 1.00 84.56 94 GLY A C 1
ATOM 713 O O . GLY A 1 94 ? 7.626 3.620 -20.180 1.00 84.56 94 GLY A O 1
ATOM 714 N N . THR A 1 95 ? 9.269 2.567 -21.273 1.00 83.06 95 THR A N 1
ATOM 715 C CA . THR A 1 95 ? 8.390 1.599 -21.955 1.00 83.06 95 THR A CA 1
ATOM 716 C C . THR A 1 95 ? 7.615 0.688 -21.000 1.00 83.06 95 THR A C 1
ATOM 718 O O . THR A 1 95 ? 6.557 0.179 -21.356 1.00 83.06 95 THR A O 1
ATOM 721 N N . THR A 1 96 ? 8.115 0.496 -19.775 1.00 87.88 96 THR A N 1
ATOM 722 C CA . THR A 1 96 ? 7.527 -0.404 -18.768 1.00 87.88 96 THR A CA 1
ATOM 723 C C . THR A 1 96 ? 6.701 0.315 -17.698 1.00 87.88 96 THR A C 1
ATOM 725 O O . THR A 1 96 ? 6.208 -0.325 -16.770 1.00 87.88 96 THR A O 1
ATOM 728 N N . PHE A 1 97 ? 6.485 1.628 -17.843 1.00 88.94 97 PHE A N 1
ATOM 729 C CA . PHE A 1 97 ? 5.749 2.446 -16.875 1.00 88.94 97 PHE A CA 1
ATOM 730 C C . PHE A 1 97 ? 4.340 1.907 -16.587 1.00 88.94 97 PHE A C 1
ATOM 732 O O . PHE A 1 97 ? 3.942 1.770 -15.433 1.00 88.94 97 PHE A O 1
ATOM 739 N N . TRP A 1 98 ? 3.592 1.525 -17.623 1.00 89.06 98 TRP A N 1
ATOM 740 C CA . TRP A 1 98 ? 2.231 1.007 -17.453 1.00 89.06 98 TRP A CA 1
ATOM 741 C C . TRP A 1 98 ? 2.184 -0.308 -16.667 1.00 89.06 98 TRP A C 1
ATOM 743 O O . TRP A 1 98 ? 1.276 -0.514 -15.863 1.00 89.06 98 TRP A O 1
ATOM 753 N N . TRP A 1 99 ? 3.200 -1.160 -16.822 1.00 90.44 99 TRP A N 1
ATOM 754 C CA . TRP A 1 99 ? 3.340 -2.394 -16.048 1.00 90.44 99 TRP A CA 1
ATOM 755 C C . TRP A 1 99 ? 3.659 -2.123 -14.578 1.00 90.44 99 TRP A C 1
ATOM 757 O O . TRP A 1 99 ? 3.163 -2.831 -13.701 1.00 90.44 99 TRP A O 1
ATOM 767 N N . TYR A 1 100 ? 4.430 -1.070 -14.292 1.00 90.75 100 TYR A N 1
ATOM 768 C CA . TYR A 1 100 ? 4.641 -0.601 -12.925 1.00 90.75 100 TYR A CA 1
ATOM 769 C C . TYR A 1 100 ? 3.327 -0.144 -12.282 1.00 90.75 100 TYR A C 1
ATOM 771 O O . TYR A 1 100 ? 2.994 -0.610 -11.192 1.00 90.75 100 TYR A O 1
ATOM 779 N N . VAL A 1 101 ? 2.554 0.708 -12.967 1.00 91.94 101 VAL A N 1
ATOM 780 C CA . VAL A 1 101 ? 1.251 1.188 -12.470 1.00 91.94 101 VAL A CA 1
ATOM 781 C C . VAL A 1 101 ? 0.311 0.014 -12.198 1.00 91.94 101 VAL A C 1
ATOM 783 O O . VAL A 1 101 ? -0.308 -0.046 -11.135 1.00 91.94 101 VAL A O 1
ATOM 786 N N . LEU A 1 102 ? 0.257 -0.959 -13.111 1.00 92.25 102 LEU A N 1
ATOM 787 C CA . LEU A 1 102 ? -0.527 -2.176 -12.922 1.00 92.25 102 LEU A CA 1
ATOM 788 C C . LEU A 1 102 ? -0.063 -2.965 -11.687 1.00 92.25 102 LEU A C 1
ATOM 790 O O . LEU A 1 102 ? -0.894 -3.387 -10.891 1.00 92.25 102 LEU A O 1
ATOM 794 N N . GLY A 1 103 ? 1.247 -3.118 -11.480 1.00 92.38 103 GLY A N 1
ATOM 795 C CA . GLY A 1 103 ? 1.803 -3.792 -10.302 1.00 92.38 103 GLY A CA 1
ATOM 796 C C . GLY A 1 103 ? 1.458 -3.108 -8.980 1.00 92.38 103 GLY A C 1
ATOM 797 O O . GLY A 1 103 ? 1.093 -3.785 -8.015 1.00 92.38 103 GLY A O 1
ATOM 798 N N . VAL A 1 104 ? 1.504 -1.774 -8.947 1.00 93.12 104 VAL A N 1
ATOM 799 C CA . VAL A 1 104 ? 1.077 -0.977 -7.786 1.00 93.12 104 VAL A CA 1
ATOM 800 C C . VAL A 1 104 ? -0.405 -1.207 -7.495 1.00 93.12 104 VAL A C 1
ATOM 802 O O . VAL A 1 104 ? -0.763 -1.531 -6.360 1.00 93.12 104 VAL A O 1
ATOM 805 N N . LEU A 1 105 ? -1.258 -1.099 -8.518 1.00 94.38 105 LEU A N 1
ATOM 806 C CA . LEU A 1 105 ? -2.698 -1.320 -8.385 1.00 94.38 105 LEU A CA 1
ATOM 807 C C . LEU A 1 105 ? -3.004 -2.738 -7.897 1.00 94.38 105 LEU A C 1
ATOM 809 O O . LEU A 1 105 ? -3.781 -2.905 -6.961 1.00 94.38 105 LEU A O 1
ATOM 813 N N . VAL A 1 106 ? -2.356 -3.753 -8.468 1.00 95.00 106 VAL A N 1
ATOM 814 C CA . VAL A 1 106 ? -2.525 -5.157 -8.068 1.00 95.00 106 VAL A CA 1
ATOM 815 C C . VAL A 1 106 ? -2.100 -5.374 -6.613 1.00 95.00 106 VAL A C 1
ATOM 817 O 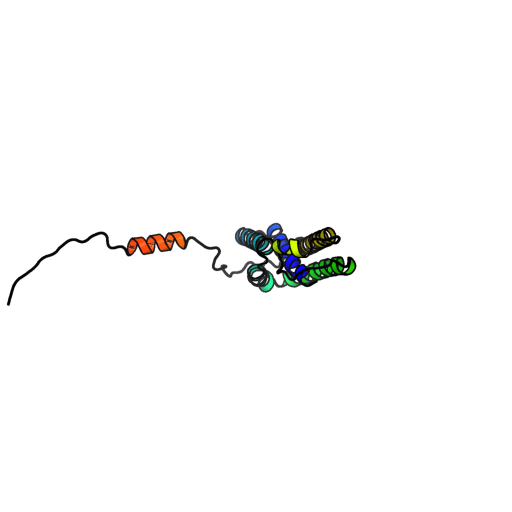O . VAL A 1 106 ? -2.839 -6.004 -5.859 1.00 95.00 106 VAL A O 1
ATOM 820 N N . SER A 1 107 ? -0.966 -4.813 -6.181 1.00 94.31 107 SER A N 1
ATOM 821 C CA . SER A 1 107 ? -0.496 -4.928 -4.791 1.00 94.31 107 SER A CA 1
ATOM 822 C C . SER A 1 107 ? -1.490 -4.319 -3.790 1.00 94.31 107 SER A C 1
ATOM 824 O O . SER A 1 107 ? -1.847 -4.953 -2.787 1.00 94.31 107 SER A O 1
ATOM 826 N N . ILE A 1 108 ? -1.993 -3.114 -4.092 1.00 94.56 108 ILE A N 1
ATOM 827 C CA . ILE A 1 108 ? -2.996 -2.412 -3.276 1.00 94.56 108 ILE A CA 1
ATOM 828 C C . ILE A 1 108 ? -4.292 -3.223 -3.226 1.00 94.56 108 ILE A C 1
ATOM 830 O O . ILE A 1 108 ? -4.809 -3.487 -2.140 1.00 94.56 108 ILE A O 1
ATOM 834 N N . MET A 1 109 ? -4.795 -3.649 -4.386 1.00 95.56 109 MET A N 1
ATOM 835 C CA . MET A 1 109 ? -6.067 -4.358 -4.508 1.00 95.56 109 MET A CA 1
ATOM 836 C C . MET A 1 109 ? -6.042 -5.704 -3.792 1.00 95.56 109 MET A C 1
ATOM 838 O O . MET A 1 109 ? -6.953 -5.992 -3.024 1.00 95.56 109 MET A O 1
ATOM 842 N N . ILE A 1 110 ? -4.995 -6.509 -3.974 1.00 95.75 110 ILE A N 1
ATOM 843 C CA . ILE A 1 110 ? -4.878 -7.812 -3.305 1.00 95.75 110 ILE A CA 1
ATOM 844 C C . ILE A 1 110 ? -4.853 -7.638 -1.787 1.00 95.75 110 ILE A C 1
ATOM 846 O O . ILE A 1 110 ? -5.610 -8.300 -1.076 1.00 95.75 110 ILE A O 1
ATOM 850 N N . SER A 1 111 ? -4.028 -6.718 -1.287 1.00 94.19 111 SER A N 1
ATOM 851 C CA . SER A 1 111 ? -3.915 -6.469 0.155 1.00 94.19 111 SER A CA 1
ATOM 852 C C . SER A 1 111 ? -5.238 -5.971 0.742 1.00 94.19 111 SER A C 1
ATOM 854 O O . SER A 1 111 ? -5.674 -6.462 1.784 1.00 94.19 111 SER A O 1
ATOM 856 N N . ALA A 1 112 ? -5.908 -5.043 0.050 1.00 94.75 112 ALA A N 1
ATOM 857 C CA . ALA A 1 112 ? -7.205 -4.512 0.457 1.00 94.75 112 ALA A CA 1
ATOM 858 C C . ALA A 1 112 ? -8.286 -5.601 0.468 1.00 94.75 112 ALA A C 1
ATOM 860 O O . ALA A 1 112 ? -9.014 -5.727 1.451 1.00 94.75 112 ALA A O 1
ATOM 861 N N . LEU A 1 113 ? -8.371 -6.420 -0.586 1.00 95.19 113 LEU A N 1
ATOM 862 C CA . LEU A 1 113 ? -9.352 -7.501 -0.694 1.00 95.19 113 LEU A CA 1
ATOM 863 C C . LEU A 1 113 ? -9.174 -8.528 0.421 1.00 95.19 113 LEU A C 1
ATOM 865 O O . LEU A 1 113 ? -10.152 -8.881 1.079 1.00 95.19 113 LEU A O 1
ATOM 869 N N . ILE A 1 114 ? -7.939 -8.959 0.692 1.00 93.75 114 ILE A N 1
ATOM 870 C CA . ILE A 1 114 ? -7.668 -9.902 1.783 1.00 93.75 114 ILE A CA 1
ATOM 871 C C . ILE A 1 114 ? -8.159 -9.320 3.114 1.00 93.75 114 ILE A C 1
ATOM 873 O O . ILE A 1 114 ? -8.849 -10.013 3.857 1.00 93.75 114 ILE A O 1
ATOM 877 N N . VAL A 1 115 ? -7.887 -8.042 3.397 1.00 93.31 115 VAL A N 1
ATOM 878 C CA . VAL A 1 115 ? -8.366 -7.380 4.623 1.00 93.31 115 VAL A CA 1
ATOM 879 C C . VAL A 1 115 ? -9.893 -7.270 4.669 1.00 93.31 115 VAL A C 1
ATOM 881 O O . VAL A 1 115 ? -10.488 -7.470 5.728 1.00 93.31 115 VAL A O 1
ATOM 884 N N . ILE A 1 116 ? -10.553 -6.981 3.548 1.00 92.12 116 ILE A N 1
ATOM 885 C CA . ILE A 1 116 ? -12.018 -6.871 3.487 1.00 92.12 116 ILE A CA 1
ATOM 886 C C . ILE A 1 116 ? -12.684 -8.230 3.761 1.00 92.12 116 ILE A C 1
ATOM 888 O O . ILE A 1 116 ? -13.659 -8.290 4.524 1.00 92.12 116 ILE A O 1
ATOM 892 N N . PHE A 1 117 ? -12.152 -9.314 3.186 1.00 90.38 117 PHE A N 1
ATOM 893 C CA . PHE A 1 117 ? -12.702 -10.666 3.326 1.00 90.38 117 PHE A CA 1
ATOM 894 C C . PHE A 1 117 ? -12.348 -11.321 4.664 1.00 90.38 117 PHE A C 1
ATOM 896 O O . PHE A 1 117 ? -13.250 -11.733 5.391 1.00 90.38 117 PHE A O 1
ATOM 903 N N . PHE A 1 118 ? -11.064 -11.382 5.022 1.00 86.25 118 PHE A N 1
ATOM 904 C CA . PH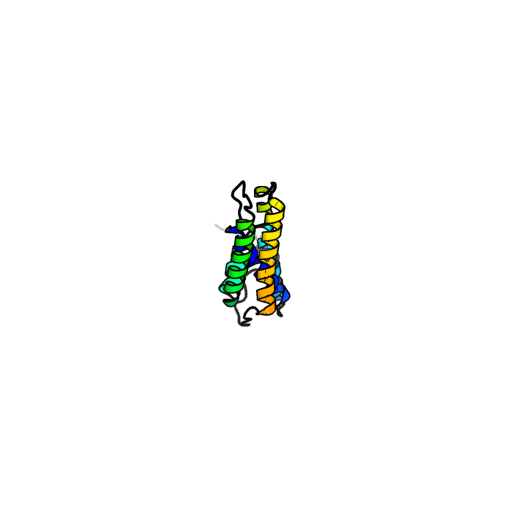E A 1 118 ? -10.608 -12.019 6.267 1.00 86.25 118 PHE A CA 1
ATOM 905 C C . PHE A 1 118 ? -10.835 -11.147 7.504 1.00 86.25 118 PHE A C 1
ATOM 907 O O . PHE A 1 118 ? -10.822 -11.647 8.631 1.00 86.25 118 PHE A O 1
ATOM 914 N N . GLY A 1 119 ? -11.065 -9.850 7.300 1.00 79.88 119 GLY A N 1
ATOM 915 C CA . GLY A 1 119 ? -11.107 -8.874 8.373 1.00 79.88 119 GLY A CA 1
ATOM 916 C C . GLY A 1 119 ? -9.713 -8.563 8.911 1.00 79.88 119 GLY A C 1
ATOM 917 O O . GLY A 1 119 ? -8.759 -9.333 8.801 1.00 79.88 119 GLY A O 1
ATOM 918 N N . PHE A 1 120 ? -9.610 -7.409 9.549 1.00 80.12 120 PHE A N 1
ATOM 919 C CA . PHE A 1 120 ? -8.527 -7.113 10.469 1.00 80.12 120 PHE A CA 1
ATOM 920 C C . PHE A 1 120 ? -9.079 -7.336 11.881 1.00 80.12 120 PHE A C 1
ATOM 922 O O . PHE A 1 120 ? -10.252 -7.075 12.141 1.00 80.12 120 PHE A O 1
ATOM 929 N N . GLU A 1 121 ? -8.284 -7.930 12.768 1.00 71.25 121 GLU A N 1
ATOM 930 C CA . GLU A 1 121 ? -8.756 -8.308 14.102 1.00 71.25 121 GLU A CA 1
ATOM 931 C C . GLU A 1 121 ? -9.023 -7.049 14.919 1.00 71.25 121 GLU A C 1
ATOM 933 O O . GLU A 1 121 ? -8.101 -6.435 15.451 1.00 71.25 121 GLU A O 1
ATOM 938 N N . ASP A 1 122 ? -10.286 -6.642 14.978 1.00 59.78 122 ASP A N 1
ATOM 939 C CA . ASP A 1 122 ? -10.733 -5.464 15.705 1.00 59.78 122 ASP A CA 1
ATOM 940 C C . ASP A 1 122 ? -10.717 -5.799 17.204 1.00 59.78 122 ASP A C 1
ATOM 942 O O . ASP A 1 122 ? -11.748 -6.020 17.838 1.00 59.78 122 ASP A O 1
ATOM 946 N N . LYS A 1 123 ? -9.521 -5.889 17.802 1.00 50.62 123 LYS A N 1
ATOM 947 C CA . LYS A 1 123 ? -9.404 -5.686 19.246 1.00 50.62 123 LYS A CA 1
ATOM 948 C C . LYS A 1 123 ? -9.730 -4.220 19.494 1.00 50.62 123 LYS A C 1
ATOM 950 O O . LYS A 1 123 ? -8.855 -3.353 19.529 1.00 50.62 123 LYS A O 1
ATOM 955 N N . ALA A 1 124 ? -11.026 -3.956 19.604 1.00 47.75 124 ALA A N 1
ATOM 956 C CA . ALA A 1 124 ? -11.572 -2.765 20.207 1.00 47.75 124 ALA A CA 1
ATOM 957 C C . ALA A 1 124 ? -11.158 -2.767 21.681 1.00 47.75 124 ALA A C 1
ATOM 959 O O . ALA A 1 124 ? -11.921 -3.187 22.530 1.00 47.75 124 ALA A O 1
ATOM 960 N N . GLU A 1 125 ? -9.922 -2.359 21.964 1.00 41.06 125 GLU A N 1
ATOM 961 C CA . GLU A 1 125 ? -9.500 -1.866 23.272 1.00 41.06 125 GLU A CA 1
ATOM 962 C C . GLU A 1 125 ? -8.209 -1.039 23.117 1.00 41.06 125 GLU A C 1
ATOM 964 O O . GLU A 1 125 ? -7.102 -1.532 22.920 1.00 41.06 125 GLU A O 1
ATOM 969 N N . THR A 1 126 ? -8.417 0.278 23.151 1.00 45.94 126 THR A N 1
ATOM 970 C CA . THR A 1 126 ? -7.600 1.265 23.870 1.00 45.94 126 THR A CA 1
ATOM 971 C C . THR A 1 126 ? -6.075 1.244 23.687 1.00 45.94 126 THR A C 1
ATOM 973 O O . THR A 1 126 ? -5.317 0.743 24.506 1.00 45.94 126 THR A O 1
ATOM 976 N N . LYS A 1 127 ? -5.610 2.065 22.745 1.00 34.16 127 LYS A N 1
ATOM 977 C CA . LYS A 1 127 ? -4.782 3.224 23.109 1.00 34.16 127 LYS A CA 1
ATOM 978 C C . LYS A 1 127 ? -5.263 4.392 22.265 1.00 34.16 127 LYS A C 1
ATOM 980 O O . LYS A 1 127 ? -5.280 4.297 21.041 1.00 34.16 127 LYS A O 1
ATOM 985 N N . LYS A 1 128 ? -5.712 5.461 22.930 1.00 36.59 128 LYS A N 1
ATOM 986 C CA . LYS A 1 128 ? -5.899 6.772 22.306 1.00 36.59 128 LYS A CA 1
ATOM 987 C C . LYS A 1 128 ? -4.642 7.040 21.485 1.00 36.59 128 LYS A C 1
ATOM 989 O O . LYS A 1 128 ? -3.566 7.076 22.073 1.00 36.59 128 LYS A O 1
ATOM 994 N N . THR A 1 129 ? -4.766 7.163 20.170 1.00 35.50 129 THR A N 1
ATOM 995 C CA . THR A 1 129 ? -3.714 7.749 19.344 1.00 35.50 129 THR A CA 1
ATOM 996 C C . THR A 1 129 ? -3.463 9.144 19.910 1.00 35.50 129 THR A C 1
ATOM 998 O O . THR A 1 129 ? -4.398 9.950 19.900 1.00 35.50 129 THR A O 1
ATOM 1001 N N . PRO A 1 130 ? -2.279 9.465 20.455 1.00 42.03 130 PRO A N 1
ATOM 1002 C CA . PRO A 1 130 ? -1.902 10.854 20.572 1.00 42.03 130 PRO A CA 1
ATOM 1003 C C . PRO A 1 130 ? -1.687 11.343 19.139 1.00 42.03 130 PRO A C 1
ATOM 1005 O O . PRO A 1 130 ? -0.822 10.840 18.427 1.00 42.03 130 PRO A O 1
ATOM 1008 N N . ASN A 1 131 ? -2.489 12.329 18.758 1.00 37.97 131 ASN A N 1
ATOM 1009 C CA . ASN A 1 131 ? -2.112 13.371 17.814 1.00 37.97 131 ASN A CA 1
ATOM 1010 C C . ASN A 1 131 ? -2.345 13.066 16.318 1.00 37.97 131 ASN A C 1
ATOM 1012 O O . ASN A 1 131 ? -1.419 12.931 15.528 1.00 37.97 131 ASN A O 1
ATOM 1016 N N . GLU A 1 132 ? -3.608 13.116 15.894 1.00 35.06 132 GLU A N 1
ATOM 1017 C CA . GLU A 1 132 ? -3.943 14.101 14.852 1.00 35.06 132 GLU A CA 1
ATOM 1018 C C . GLU A 1 132 ? -3.751 15.482 15.506 1.00 35.06 132 GLU A C 1
ATOM 1020 O O . GLU A 1 132 ? -4.049 15.569 16.702 1.00 35.06 132 GLU A O 1
ATOM 1025 N N . PRO A 1 133 ? -3.225 16.532 14.846 1.00 32.75 133 PRO A N 1
ATOM 1026 C CA . PRO A 1 133 ? -3.065 17.835 15.482 1.00 32.75 133 PRO A CA 1
ATOM 1027 C C . PRO A 1 133 ? -4.446 18.381 15.862 1.00 32.75 133 PRO A C 1
ATOM 1029 O O . PRO A 1 133 ? -5.094 19.124 15.131 1.00 32.75 133 PRO A O 1
ATOM 1032 N N . SER A 1 134 ? -4.898 18.003 17.055 1.00 32.25 134 SER A N 1
ATOM 1033 C CA . SER A 1 134 ? -5.846 18.741 17.852 1.00 32.25 134 SER A CA 1
ATOM 1034 C C . SER A 1 134 ? -5.280 20.139 17.946 1.00 32.25 134 SER A C 1
ATOM 1036 O O . SER A 1 134 ? -4.154 20.252 18.406 1.00 32.25 134 SER A O 1
ATOM 1038 N N . ASN A 1 135 ? -6.011 21.153 17.484 1.00 39.66 135 ASN A N 1
ATOM 1039 C CA . ASN A 1 135 ? -6.241 22.443 18.150 1.00 39.66 135 ASN A CA 1
ATOM 1040 C C . ASN A 1 135 ? -5.193 22.966 19.175 1.00 39.66 135 ASN A C 1
ATOM 1042 O O . ASN A 1 135 ? -5.547 23.660 20.128 1.00 39.66 135 ASN A O 1
ATOM 1046 N N . GLU A 1 136 ? -3.900 22.721 18.985 1.00 45.03 136 GLU A N 1
ATOM 1047 C CA . GLU A 1 136 ? -2.802 23.26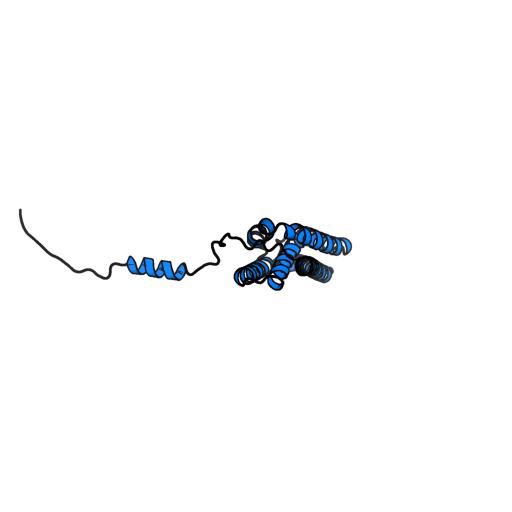3 19.785 1.00 45.03 136 GLU A CA 1
ATOM 1048 C C . GLU A 1 136 ? -2.547 24.707 19.355 1.00 45.03 136 GLU A C 1
ATOM 1050 O O . GLU A 1 136 ? -2.264 25.557 20.192 1.00 45.03 136 GLU A O 1
ATOM 1055 N N . GLY A 1 137 ? -2.815 25.039 18.087 1.00 40.62 137 GLY A N 1
ATOM 1056 C CA . GLY A 1 137 ? -2.797 26.418 17.598 1.00 40.62 137 GLY A CA 1
ATOM 1057 C C . GLY A 1 137 ? -3.836 27.338 18.258 1.00 40.62 137 GLY A C 1
ATOM 1058 O O . GLY A 1 137 ? -3.625 28.547 18.302 1.00 40.62 137 GLY A O 1
ATOM 1059 N N . VAL A 1 138 ? -4.930 26.793 18.810 1.00 48.22 138 VAL A N 1
ATOM 1060 C CA . VAL A 1 138 ? -5.971 27.580 19.504 1.00 48.22 138 VAL A CA 1
ATOM 1061 C C . VAL A 1 138 ? -5.654 27.715 20.999 1.00 48.22 138 VAL A C 1
ATOM 1063 O O . VAL A 1 138 ? -5.743 28.816 21.540 1.00 48.22 138 VAL A O 1
ATOM 1066 N N . LYS A 1 139 ? -5.170 26.650 21.659 1.00 42.41 139 LYS A N 1
ATOM 1067 C CA . LYS A 1 139 ? -4.759 26.709 23.078 1.00 42.41 139 LYS A CA 1
ATOM 1068 C C . LYS A 1 139 ? -3.474 27.505 23.314 1.00 42.41 139 LYS A C 1
ATOM 1070 O O . LYS A 1 139 ? -3.360 28.168 24.342 1.00 42.41 139 LYS A O 1
ATOM 1075 N N . ILE A 1 140 ? -2.524 27.487 22.373 1.00 52.00 140 ILE A N 1
ATOM 1076 C CA . ILE A 1 140 ? -1.318 28.324 22.467 1.00 52.00 140 ILE A CA 1
ATOM 1077 C C . ILE A 1 140 ? -1.699 29.805 22.348 1.00 52.00 140 ILE A C 1
ATOM 1079 O O . ILE A 1 140 ? -1.169 30.610 23.105 1.00 52.00 140 ILE A O 1
ATOM 1083 N N . LYS A 1 141 ? -2.666 30.174 21.494 1.00 43.78 141 LYS A N 1
ATOM 1084 C CA . LYS A 1 141 ? -3.163 31.560 21.422 1.00 43.78 141 LYS A CA 1
ATOM 1085 C C . LYS A 1 141 ? -3.825 32.008 22.728 1.00 43.78 141 LYS A C 1
ATOM 1087 O O . LYS A 1 141 ? -3.511 33.091 23.206 1.00 43.78 141 LYS A O 1
ATOM 1092 N N . GLU A 1 142 ? -4.626 31.153 23.363 1.00 51.69 142 GLU A N 1
ATOM 1093 C CA . GLU A 1 142 ? -5.254 31.467 24.656 1.00 51.69 142 GLU A CA 1
ATOM 1094 C C . GLU A 1 142 ? -4.231 31.567 25.813 1.00 51.69 142 GLU A C 1
ATOM 1096 O O . GLU A 1 142 ? -4.380 32.386 26.723 1.00 51.69 142 GLU A O 1
ATOM 1101 N N . TYR A 1 143 ? -3.143 30.789 25.764 1.00 49.34 143 TYR A N 1
ATOM 1102 C CA . TYR A 1 143 ? -2.046 30.870 26.738 1.00 49.34 143 TYR A CA 1
ATOM 1103 C C . TYR A 1 143 ? -1.130 32.090 26.515 1.00 49.34 143 TYR A C 1
ATOM 1105 O O . TYR A 1 143 ? -0.656 32.691 27.480 1.00 49.34 143 TYR A O 1
ATOM 1113 N N . GLN A 1 144 ? -0.896 32.487 25.260 1.00 48.38 144 GLN A N 1
ATOM 1114 C CA . GLN A 1 144 ? -0.116 33.681 24.904 1.00 48.38 144 GLN A CA 1
ATOM 1115 C C . GLN A 1 144 ? -0.896 34.980 25.178 1.00 48.38 144 GLN A C 1
ATOM 1117 O O . GLN A 1 144 ? -0.313 35.961 25.641 1.00 48.38 144 GLN A O 1
ATOM 1122 N N . GLU A 1 145 ? -2.220 34.971 25.001 1.00 52.03 145 GLU A N 1
ATOM 1123 C CA . GLU A 1 145 ? -3.095 36.102 25.340 1.00 52.03 145 GLU A CA 1
ATOM 1124 C C . GLU A 1 145 ? -3.257 36.284 26.862 1.00 52.03 145 GLU A C 1
ATOM 1126 O O . GLU A 1 145 ? -3.317 37.412 27.346 1.00 52.03 145 GLU A O 1
ATOM 1131 N N . LYS A 1 146 ? -3.189 35.203 27.659 1.00 45.31 146 LYS A N 1
ATOM 1132 C CA . LYS A 1 146 ? -3.106 35.287 29.134 1.00 45.31 146 LYS A CA 1
ATOM 1133 C C . LYS A 1 146 ? -1.759 35.792 29.670 1.00 45.31 146 LYS A C 1
ATOM 1135 O O . LYS A 1 146 ? -1.695 36.202 30.827 1.00 45.31 146 LYS A O 1
ATOM 1140 N N . ARG A 1 147 ? -0.683 35.754 28.873 1.00 45.91 147 ARG A N 1
ATOM 1141 C CA . ARG A 1 147 ? 0.668 36.193 29.278 1.00 45.91 147 ARG A CA 1
ATOM 1142 C C . ARG A 1 147 ? 1.067 37.579 28.784 1.00 45.91 147 ARG A C 1
ATOM 1144 O O . ARG A 1 147 ? 2.151 38.036 29.138 1.00 45.91 147 ARG A O 1
ATOM 1151 N N . THR A 1 148 ? 0.225 38.270 28.023 1.00 42.03 148 THR A N 1
ATOM 1152 C CA . THR A 1 148 ? 0.459 39.683 27.706 1.00 42.03 148 THR A CA 1
ATOM 1153 C C . THR A 1 148 ? -0.185 40.546 28.796 1.00 42.03 148 THR A C 1
ATOM 1155 O O . THR A 1 148 ? -1.410 40.666 28.822 1.00 42.03 148 THR A O 1
ATOM 1158 N N . PRO A 1 149 ? 0.576 41.159 29.726 1.00 39.88 149 PRO A N 1
ATOM 1159 C CA . PRO A 1 149 ? -0.013 42.117 30.649 1.00 39.88 149 PRO A CA 1
ATOM 1160 C C . PRO A 1 149 ? -0.532 43.311 29.840 1.00 39.88 149 PRO A C 1
ATOM 1162 O O . PRO A 1 149 ? 0.235 44.070 29.242 1.00 39.88 149 PRO A O 1
ATOM 1165 N N . ARG A 1 150 ? -1.857 43.484 29.802 1.00 42.28 150 ARG A N 1
ATOM 1166 C CA . ARG A 1 150 ? -2.470 44.732 29.344 1.00 42.28 150 ARG A CA 1
ATOM 1167 C C . ARG A 1 150 ? -2.033 45.860 30.287 1.00 42.28 150 ARG A C 1
ATOM 1169 O O . ARG A 1 150 ? -2.498 45.930 31.414 1.00 42.28 150 ARG A O 1
ATOM 1176 N N . LYS A 1 151 ? -1.161 46.726 29.761 1.00 34.22 151 LYS A N 1
ATOM 1177 C CA . LYS A 1 151 ? -0.903 48.138 30.109 1.00 34.22 151 LYS A CA 1
ATOM 1178 C C . LYS A 1 151 ? -0.675 48.495 31.591 1.00 34.22 151 LYS A C 1
ATOM 1180 O O . LYS A 1 151 ? -1.606 48.662 32.362 1.00 34.22 151 LYS A O 1
ATOM 1185 N N . MET A 1 152 ? 0.595 48.770 31.897 1.00 48.91 152 MET A N 1
ATOM 1186 C CA . MET A 1 152 ? 1.098 50.050 32.432 1.00 48.91 152 MET A CA 1
ATOM 1187 C C . MET A 1 152 ? 0.068 50.959 33.138 1.00 48.91 152 MET A C 1
ATOM 1189 O O . MET A 1 152 ? -0.573 51.753 32.459 1.00 48.91 152 MET A O 1
ATOM 1193 N N . TYR A 1 153 ? -0.002 50.933 34.476 1.00 41.06 153 TYR A N 1
ATOM 1194 C CA . TYR A 1 153 ? -0.471 52.070 35.286 1.00 41.06 153 TYR A CA 1
ATOM 1195 C C . TYR A 1 153 ? 0.431 52.259 36.518 1.00 41.06 153 TYR A C 1
ATOM 1197 O O . TYR A 1 153 ? 0.555 51.392 37.378 1.00 41.06 153 TYR A O 1
ATOM 1205 N N . THR A 1 154 ? 1.081 53.419 36.522 1.00 49.72 154 THR A N 1
ATOM 1206 C CA . THR A 1 154 ? 1.783 54.143 37.585 1.00 49.72 154 THR A CA 1
ATOM 1207 C C . THR A 1 154 ? 1.242 53.925 39.000 1.00 49.72 154 THR A C 1
ATOM 1209 O O . THR A 1 154 ? 0.057 54.143 39.229 1.00 49.72 154 THR A O 1
ATOM 1212 N N . VAL A 1 155 ? 2.130 53.678 39.972 1.00 48.47 155 VAL A N 1
ATOM 1213 C CA . VAL A 1 155 ? 1.914 54.082 41.373 1.00 48.47 155 VAL A CA 1
ATOM 1214 C C . VAL A 1 155 ? 3.223 54.654 41.933 1.00 48.47 155 VAL A C 1
ATOM 1216 O O . VAL A 1 155 ? 4.176 53.931 42.204 1.00 48.47 155 VAL A O 1
ATOM 1219 N N . HIS A 1 156 ? 3.262 55.983 42.050 1.00 45.06 156 HIS A N 1
ATOM 1220 C CA . HIS A 1 156 ? 4.196 56.734 42.893 1.00 45.06 156 HIS A CA 1
ATOM 1221 C C . HIS A 1 156 ? 4.004 56.370 44.372 1.00 45.06 156 HIS A C 1
ATOM 1223 O O . HIS A 1 156 ? 2.869 56.120 44.756 1.00 45.06 156 HIS A O 1
ATOM 1229 N N . LEU A 1 157 ? 5.078 56.441 45.174 1.00 44.81 157 LEU A N 1
ATOM 1230 C CA . LEU A 1 157 ? 5.172 56.810 46.610 1.00 44.81 157 LEU A CA 1
ATOM 1231 C C . LEU A 1 157 ? 6.583 56.370 47.094 1.00 44.81 157 LEU A C 1
ATOM 1233 O O . LEU A 1 157 ? 7.007 55.283 46.733 1.00 44.81 157 LEU A O 1
ATOM 1237 N N . VAL A 1 158 ? 7.388 57.049 47.917 1.00 45.56 158 VAL A N 1
ATOM 1238 C CA . VAL A 1 158 ? 7.450 58.399 48.493 1.00 45.56 158 VAL A CA 1
ATOM 1239 C C . VAL A 1 158 ? 8.786 58.460 49.281 1.00 45.56 158 VAL A C 1
ATOM 1241 O O . VAL A 1 158 ? 9.132 57.492 49.940 1.00 45.56 158 VAL A O 1
ATOM 1244 N N . VAL A 1 159 ? 9.537 59.561 49.142 1.00 48.81 159 VAL A N 1
ATOM 1245 C CA . VAL A 1 159 ? 10.316 60.336 50.149 1.00 48.81 159 VAL A CA 1
ATOM 1246 C C . VAL A 1 159 ? 11.027 59.643 51.350 1.00 48.81 159 VAL A C 1
ATOM 1248 O O . VAL A 1 159 ? 10.409 58.894 52.098 1.00 48.81 159 VAL A O 1
ATOM 1251 N N . ARG A 1 160 ? 12.249 60.159 51.637 1.00 40.88 160 ARG A N 1
ATOM 1252 C CA . ARG A 1 160 ? 13.211 59.985 52.771 1.00 40.88 160 ARG A CA 1
ATOM 1253 C C . ARG A 1 160 ? 14.243 58.870 52.553 1.00 40.88 160 ARG A C 1
ATOM 1255 O O . ARG A 1 160 ? 13.862 57.751 52.256 1.00 40.88 160 ARG A O 1
ATOM 1262 N N . SER A 1 161 ? 15.552 59.100 52.663 1.00 46.38 161 SER A N 1
ATOM 1263 C CA . SER A 1 161 ? 16.349 60.065 53.451 1.00 46.38 161 SER A CA 1
ATOM 1264 C C . SER A 1 161 ? 17.563 60.580 52.685 1.00 46.38 161 SER A C 1
ATOM 1266 O O . SER A 1 161 ? 18.157 59.744 51.970 1.00 46.38 161 SER A O 1
#

Radius of gyration: 24.71 Å; chains: 1; bounding box: 34×72×75 Å

Sequence (161 aa):
MWVMGTYAQMGVALGIFIKAKERNQKSFALSTFFTGIVAGVTEPILYGIVTKYKRTFLPIIIGGAIGGALIGALQVKQYAFAFAGVLAFPTFFGTTFWWYVLGVLVSIMISALIVIFFGFEDKAETKKTPNEPSNEGVKIKEYQEKRTPRKMYTVHLVVRS